Protein AF-A0A6J1X0A0-F1 (afdb_monomer)

Secondary structure (DSSP, 8-state):
--STT-PEEEEE--SSTTSPPEEEEEEES---HHHHHHHHHHHHHHHHHHHTT---------EEEEETTEEEEE--TT---HHHHHHTGGGTSS-----TTHHHHHHHHHHB-TTS-B-HHHHHHH-

Structure (mmCIF, N/CA/C/O backbone):
data_AF-A0A6J1X0A0-F1
#
_entry.id   AF-A0A6J1X0A0-F1
#
loop_
_atom_site.group_PDB
_atom_site.id
_atom_site.type_symbol
_atom_site.label_atom_id
_atom_site.label_alt_id
_atom_site.label_comp_id
_atom_site.label_asym_id
_atom_site.label_entity_id
_atom_site.label_seq_id
_atom_site.pdbx_PDB_ins_code
_atom_site.Cartn_x
_atom_site.Cartn_y
_atom_site.Cartn_z
_atom_site.occupancy
_atom_site.B_iso_or_equiv
_atom_site.auth_seq_id
_atom_site.auth_comp_id
_atom_site.auth_asym_id
_atom_site.auth_atom_id
_atom_site.pdbx_PDB_model_num
ATOM 1 N N . MET A 1 1 ? 4.894 13.978 -3.645 1.00 64.38 1 MET A N 1
ATOM 2 C CA . MET A 1 1 ? 5.510 12.750 -3.096 1.00 64.38 1 MET A CA 1
ATOM 3 C C . MET A 1 1 ? 7.002 12.996 -3.021 1.00 64.38 1 MET A C 1
ATOM 5 O O . MET A 1 1 ? 7.631 13.145 -4.060 1.00 64.38 1 MET A O 1
ATOM 9 N N . ASP A 1 2 ? 7.554 13.066 -1.812 1.00 81.69 2 ASP A N 1
ATOM 10 C CA . ASP A 1 2 ? 8.917 13.582 -1.597 1.00 81.69 2 ASP A CA 1
ATOM 11 C C . ASP A 1 2 ? 9.965 12.464 -1.469 1.00 81.69 2 ASP A C 1
ATOM 13 O O . ASP A 1 2 ? 11.011 12.634 -0.846 1.00 81.69 2 ASP A O 1
ATOM 17 N N . SER A 1 3 ? 9.689 11.291 -2.047 1.00 90.88 3 SER A N 1
ATOM 18 C CA . SER A 1 3 ? 10.653 10.191 -2.068 1.00 90.88 3 SER A CA 1
ATOM 19 C C . SER A 1 3 ? 11.747 10.424 -3.116 1.00 90.88 3 SER A C 1
ATOM 21 O O . SER A 1 3 ? 11.598 11.229 -4.038 1.00 90.88 3 SER A O 1
ATOM 23 N N . LYS A 1 4 ? 12.856 9.685 -2.986 1.00 92.88 4 LYS A N 1
ATOM 24 C CA . LYS A 1 4 ? 14.061 9.823 -3.820 1.00 92.88 4 LYS A CA 1
ATOM 25 C C . LYS A 1 4 ? 13.765 9.827 -5.325 1.00 92.88 4 LYS A C 1
ATOM 27 O O . LYS A 1 4 ? 14.275 10.696 -6.025 1.00 92.88 4 LYS A O 1
ATOM 32 N N . MET A 1 5 ? 12.942 8.889 -5.797 1.00 93.81 5 MET A N 1
ATOM 33 C CA . MET A 1 5 ? 12.639 8.726 -7.225 1.00 93.81 5 MET A CA 1
ATOM 34 C C . MET A 1 5 ? 11.457 9.575 -7.710 1.00 93.81 5 MET A C 1
ATOM 36 O O . MET A 1 5 ? 11.120 9.516 -8.884 1.00 93.81 5 MET A O 1
ATOM 40 N N . ARG A 1 6 ? 10.845 10.386 -6.829 1.00 94.25 6 ARG A N 1
ATOM 41 C CA . ARG A 1 6 ? 9.752 11.325 -7.153 1.00 94.25 6 ARG A CA 1
ATOM 42 C C . ARG A 1 6 ? 8.678 10.704 -8.062 1.00 94.25 6 ARG A C 1
ATOM 44 O O . ARG A 1 6 ? 8.477 11.172 -9.182 1.00 94.25 6 ARG A O 1
ATOM 51 N N . PRO A 1 7 ? 8.001 9.645 -7.595 1.00 96.00 7 PRO A N 1
ATOM 52 C CA . PRO A 1 7 ? 6.998 8.957 -8.393 1.00 96.00 7 PRO A CA 1
ATOM 53 C C . PRO A 1 7 ? 5.850 9.897 -8.775 1.00 96.00 7 PRO A C 1
ATOM 55 O O . PRO A 1 7 ? 5.51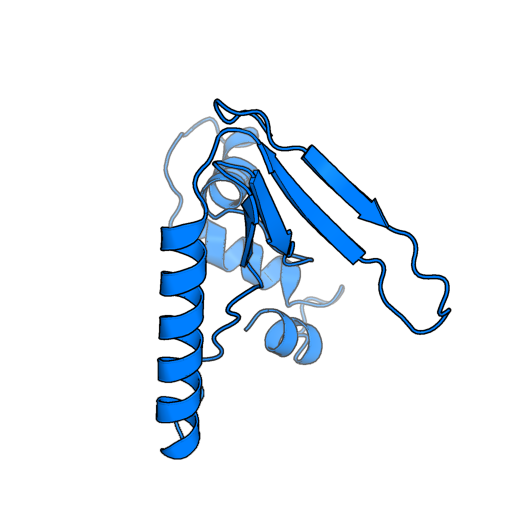8 10.831 -8.035 1.00 96.00 7 PRO A O 1
ATOM 58 N N . LEU A 1 8 ? 5.242 9.629 -9.928 1.00 96.50 8 LEU A N 1
ATOM 59 C CA . LEU A 1 8 ? 4.163 10.439 -10.479 1.00 96.50 8 LEU A CA 1
ATOM 60 C C . LEU A 1 8 ? 2.817 9.876 -10.035 1.00 96.50 8 LEU A C 1
ATOM 62 O O . LEU A 1 8 ? 2.570 8.680 -10.173 1.00 96.50 8 LEU A O 1
ATOM 66 N N . MET A 1 9 ? 1.953 10.749 -9.523 1.00 96.44 9 MET A N 1
ATOM 67 C CA . MET A 1 9 ? 0.538 10.436 -9.353 1.00 96.44 9 MET A CA 1
ATOM 68 C C . MET A 1 9 ? -0.179 10.758 -10.660 1.00 96.44 9 MET A C 1
ATOM 70 O O . MET A 1 9 ? -0.041 11.877 -11.155 1.00 96.44 9 MET A O 1
ATOM 74 N N . VAL A 1 10 ? -0.895 9.788 -11.222 1.00 96.56 10 VAL A N 1
ATOM 75 C CA . VAL A 1 10 ? -1.638 9.953 -12.473 1.00 96.56 10 VAL A CA 1
ATOM 76 C C . VAL A 1 10 ? -3.105 9.644 -12.214 1.00 96.56 10 VAL A C 1
ATOM 78 O O . VAL A 1 10 ? -3.446 8.522 -11.837 1.00 96.56 10 VAL A O 1
ATOM 81 N N . ASP A 1 11 ? -3.939 10.656 -12.427 1.00 95.44 11 ASP A N 1
ATOM 82 C CA . ASP A 1 11 ? -5.393 10.590 -12.319 1.00 95.44 11 ASP A CA 1
ATOM 83 C C . ASP A 1 11 ? -6.003 10.417 -13.714 1.00 95.44 11 ASP A C 1
ATOM 85 O O . ASP A 1 11 ? -5.632 11.125 -14.654 1.00 95.44 11 ASP A O 1
ATOM 89 N N . PHE A 1 12 ? -6.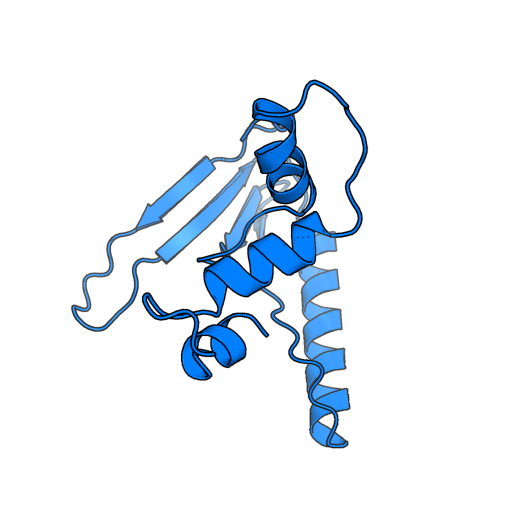943 9.488 -13.846 1.00 94.81 12 PHE A N 1
ATOM 90 C CA . PHE A 1 12 ? -7.703 9.239 -15.064 1.00 94.81 12 PHE A CA 1
ATOM 91 C C . PHE A 1 12 ? -9.189 9.427 -14.791 1.00 94.81 12 PHE A C 1
ATOM 93 O O . PHE A 1 12 ? -9.737 8.808 -13.880 1.00 94.81 12 PHE A O 1
ATOM 100 N N . GLU A 1 13 ? -9.835 10.225 -15.636 1.00 93.88 13 GLU A N 1
ATOM 101 C CA . GLU A 1 13 ? -11.287 10.368 -15.642 1.00 93.88 13 GLU A CA 1
ATOM 102 C C . GLU A 1 13 ? -11.924 9.133 -16.283 1.00 93.88 13 GLU A C 1
ATOM 104 O O . GLU A 1 13 ? -11.551 8.721 -17.391 1.00 93.88 13 GLU A O 1
ATOM 109 N N . ASN A 1 14 ? -12.881 8.528 -15.586 1.00 93.25 14 ASN A N 1
ATOM 110 C CA . ASN A 1 14 ? -13.595 7.382 -16.122 1.00 93.25 14 ASN A CA 1
ATOM 111 C C . ASN A 1 14 ? -14.697 7.839 -17.087 1.00 93.25 14 ASN A C 1
ATOM 113 O O . ASN A 1 14 ? -15.575 8.620 -16.737 1.00 93.25 14 ASN A O 1
ATOM 117 N N . SER A 1 15 ? -14.672 7.328 -18.321 1.00 94.31 15 SER A N 1
ATOM 118 C CA . SER A 1 15 ? -15.724 7.624 -19.303 1.00 94.31 15 SER A CA 1
ATOM 119 C C . SER A 1 15 ? -17.057 6.941 -18.979 1.00 94.31 15 SER A C 1
ATOM 121 O O . SER A 1 15 ? -18.088 7.341 -19.519 1.00 94.31 15 SER A O 1
ATOM 123 N N . ASP A 1 16 ? -17.049 5.898 -18.145 1.00 94.06 16 ASP A N 1
ATOM 124 C CA . ASP A 1 16 ? -18.270 5.290 -17.625 1.00 94.06 16 ASP A CA 1
ATOM 125 C C . ASP A 1 16 ? -18.847 6.176 -16.506 1.00 94.06 16 ASP A C 1
ATOM 127 O O . ASP A 1 16 ? -18.206 6.310 -15.462 1.00 94.06 16 ASP A O 1
ATOM 131 N N . PRO A 1 17 ? -20.063 6.736 -16.661 1.00 90.94 17 PRO A N 1
ATOM 132 C CA . PRO A 1 17 ? -20.674 7.595 -15.647 1.00 90.94 17 PRO A CA 1
ATOM 133 C C . PRO A 1 17 ? -20.987 6.877 -14.324 1.00 90.94 17 PRO A C 1
ATOM 135 O O . PRO A 1 17 ? -21.305 7.539 -13.337 1.00 90.94 17 PRO A O 1
ATOM 138 N N . PHE A 1 18 ? -20.944 5.542 -14.293 1.00 92.75 18 PHE A N 1
ATOM 139 C CA . PHE A 1 18 ? -21.115 4.746 -13.075 1.00 92.75 18 PHE A CA 1
ATOM 140 C C . PHE A 1 18 ? -19.789 4.225 -12.505 1.00 92.75 18 PHE A C 1
ATOM 142 O O . PHE A 1 18 ? -19.779 3.649 -11.415 1.00 92.75 18 PHE A O 1
ATOM 149 N N . GLY A 1 19 ? -18.683 4.402 -13.230 1.00 88.25 19 GLY A N 1
ATOM 150 C CA . GLY A 1 19 ? -17.353 3.993 -12.806 1.00 88.25 19 GLY A CA 1
ATOM 151 C C . GLY A 1 19 ? -16.677 5.059 -11.947 1.00 88.25 19 GLY A C 1
ATOM 152 O O . GLY A 1 19 ? -16.857 6.254 -12.158 1.00 88.25 19 GLY A O 1
ATOM 153 N N . SER A 1 20 ? -15.866 4.632 -10.980 1.00 89.56 20 SER A N 1
ATOM 154 C CA . SER A 1 20 ? -14.958 5.548 -10.289 1.00 89.56 20 SER A CA 1
ATOM 155 C C . SER A 1 20 ? -13.779 5.906 -11.190 1.00 89.56 20 SER A C 1
ATOM 157 O O . SER A 1 20 ? -13.314 5.068 -11.972 1.00 89.56 20 SER A O 1
ATOM 159 N N . ASP A 1 21 ? -13.264 7.122 -11.026 1.00 92.12 21 ASP A N 1
ATOM 160 C CA . ASP A 1 21 ? -11.981 7.532 -11.591 1.00 92.12 21 ASP A CA 1
ATOM 161 C C . ASP A 1 21 ? -10.863 6.577 -11.161 1.00 92.12 21 ASP A C 1
ATOM 163 O O . ASP A 1 21 ? -10.927 5.927 -10.112 1.00 92.12 21 ASP A O 1
ATOM 167 N N . ILE A 1 22 ? -9.840 6.467 -12.004 1.00 91.62 22 ILE A N 1
ATOM 168 C CA . ILE A 1 22 ? -8.727 5.543 -11.790 1.00 91.62 22 ILE A CA 1
ATOM 169 C C . ILE A 1 22 ? -7.498 6.362 -11.434 1.00 91.62 22 ILE A C 1
ATOM 171 O O . ILE A 1 22 ? -7.117 7.271 -12.168 1.00 91.62 22 ILE A O 1
ATOM 175 N N . ARG A 1 23 ? -6.830 6.003 -10.339 1.00 95.62 23 ARG A N 1
ATOM 176 C CA . ARG A 1 23 ? -5.582 6.638 -9.925 1.00 95.62 23 ARG A CA 1
ATOM 177 C C . ARG A 1 23 ? -4.466 5.613 -9.795 1.00 95.62 23 ARG A C 1
ATOM 179 O O . ARG A 1 23 ? -4.624 4.559 -9.176 1.00 95.62 23 ARG A O 1
ATOM 186 N N . ILE A 1 24 ? -3.310 5.944 -10.362 1.00 96.88 24 ILE A N 1
ATOM 187 C CA . ILE A 1 24 ? -2.104 5.116 -10.279 1.00 96.88 24 ILE A CA 1
ATOM 188 C C . ILE A 1 24 ? -0.902 5.937 -9.823 1.00 96.88 24 ILE A C 1
ATOM 190 O O . ILE A 1 24 ? -0.777 7.128 -10.106 1.00 96.88 24 ILE A O 1
ATOM 194 N N . ILE A 1 25 ? 0.036 5.256 -9.177 1.00 97.94 25 ILE A N 1
ATOM 195 C CA . ILE A 1 25 ? 1.380 5.755 -8.918 1.00 97.94 25 ILE A CA 1
ATOM 196 C C . ILE A 1 25 ? 2.313 5.119 -9.942 1.00 97.94 25 ILE A C 1
ATOM 198 O O . ILE A 1 25 ? 2.558 3.913 -9.906 1.00 97.94 25 ILE A O 1
ATOM 202 N N . LEU A 1 26 ? 2.867 5.934 -10.833 1.00 97.75 26 LEU A N 1
ATOM 203 C CA . LEU A 1 26 ? 3.924 5.524 -11.747 1.00 97.75 26 LEU A CA 1
ATOM 204 C C . LEU A 1 26 ? 5.282 5.703 -11.060 1.00 97.75 26 LEU A C 1
ATOM 206 O O . LEU A 1 26 ? 5.642 6.810 -10.645 1.00 97.75 26 LEU A O 1
ATOM 210 N N . LYS A 1 27 ? 6.053 4.617 -10.960 1.00 97.81 27 LYS A N 1
ATOM 211 C CA . LYS A 1 27 ? 7.424 4.639 -10.445 1.00 97.81 27 LYS A CA 1
ATOM 212 C C . LYS A 1 27 ? 8.413 4.347 -11.566 1.00 97.81 27 LYS A C 1
ATOM 214 O O . LYS A 1 27 ? 8.265 3.367 -12.292 1.00 97.81 27 LYS A O 1
ATOM 219 N N . ILE A 1 28 ? 9.424 5.203 -11.669 1.00 96.69 28 ILE A N 1
ATOM 220 C CA . ILE A 1 28 ? 10.538 5.086 -12.610 1.00 96.69 28 ILE A CA 1
ATOM 221 C C . ILE A 1 28 ? 11.826 5.176 -11.787 1.00 96.69 28 ILE A C 1
ATOM 223 O O . ILE A 1 28 ? 11.987 6.116 -11.010 1.00 96.69 28 ILE A O 1
ATOM 227 N N . GLY A 1 29 ? 12.722 4.203 -11.941 1.00 96.31 29 GLY A N 1
ATOM 228 C CA . GLY A 1 29 ? 13.947 4.056 -11.150 1.00 96.31 29 GLY A CA 1
ATOM 229 C C . GLY A 1 29 ? 13.803 3.181 -9.897 1.00 96.31 29 GLY A C 1
ATOM 230 O O . GLY A 1 29 ? 14.737 3.121 -9.103 1.00 96.31 29 GLY A O 1
ATOM 231 N N . ASP A 1 30 ? 12.660 2.511 -9.705 1.00 96.12 30 ASP A N 1
ATOM 232 C CA . ASP A 1 30 ? 12.436 1.553 -8.614 1.00 96.12 30 ASP A CA 1
ATOM 233 C C . ASP A 1 30 ? 12.079 0.170 -9.188 1.00 96.12 30 ASP A C 1
ATOM 235 O O . AS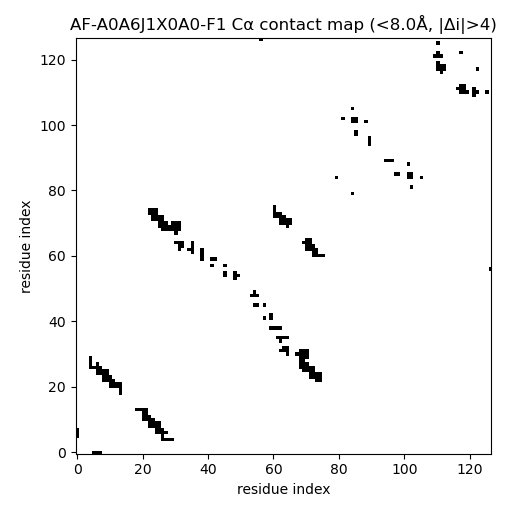P A 1 30 ? 11.190 0.042 -10.031 1.00 96.12 30 ASP A O 1
ATOM 239 N N . ASP A 1 31 ? 12.728 -0.886 -8.697 1.00 97.00 31 ASP A N 1
ATOM 240 C CA . ASP A 1 31 ? 12.389 -2.270 -9.042 1.00 97.00 31 ASP A CA 1
ATOM 241 C C . ASP A 1 31 ? 11.199 -2.779 -8.212 1.00 97.00 31 ASP A C 1
ATOM 243 O O . ASP A 1 31 ? 11.334 -3.091 -7.030 1.00 97.00 31 ASP A O 1
ATOM 247 N N . LEU A 1 32 ? 10.030 -2.896 -8.848 1.00 97.94 32 LEU A N 1
ATOM 248 C CA . LEU A 1 32 ? 8.784 -3.331 -8.206 1.00 97.94 32 LEU A CA 1
ATOM 249 C C . LEU A 1 32 ? 8.568 -4.852 -8.178 1.00 97.94 32 LEU A C 1
ATOM 251 O O . LEU A 1 32 ? 7.505 -5.312 -7.752 1.00 97.94 32 LEU A O 1
ATOM 255 N N . ARG A 1 33 ? 9.530 -5.670 -8.626 1.00 98.06 33 ARG A N 1
ATOM 256 C CA . ARG A 1 33 ? 9.348 -7.134 -8.676 1.00 98.06 33 ARG A CA 1
ATOM 257 C C . ARG A 1 33 ? 9.109 -7.739 -7.292 1.00 98.06 33 ARG A C 1
ATOM 259 O O . ARG A 1 33 ? 8.274 -8.634 -7.156 1.00 98.06 33 ARG A O 1
ATOM 266 N N . GLN A 1 34 ? 9.802 -7.243 -6.265 1.00 97.69 34 GLN A N 1
ATOM 267 C CA . GLN A 1 34 ? 9.641 -7.729 -4.893 1.00 97.69 34 GLN A CA 1
ATOM 268 C C . GLN A 1 34 ? 8.281 -7.331 -4.297 1.00 97.69 34 GLN A C 1
ATOM 270 O O . GLN A 1 34 ? 7.612 -8.173 -3.691 1.00 97.69 34 GLN A O 1
ATOM 275 N N . ASP A 1 35 ? 7.842 -6.086 -4.493 1.00 97.56 35 ASP A N 1
ATOM 276 C CA . ASP A 1 35 ? 6.522 -5.602 -4.075 1.00 97.56 35 ASP A CA 1
ATOM 277 C C . ASP A 1 35 ? 5.400 -6.407 -4.742 1.00 97.56 35 ASP A C 1
ATOM 279 O O . ASP A 1 35 ? 4.499 -6.906 -4.064 1.00 97.56 35 ASP A O 1
ATOM 283 N N . MET A 1 36 ? 5.494 -6.607 -6.061 1.00 97.88 36 MET A N 1
ATOM 284 C CA . MET A 1 36 ? 4.540 -7.398 -6.840 1.00 97.88 36 MET A CA 1
ATOM 285 C C . MET A 1 36 ? 4.438 -8.839 -6.319 1.00 97.88 36 MET A C 1
ATOM 287 O O . MET A 1 36 ? 3.333 -9.337 -6.094 1.00 97.88 36 MET A O 1
ATOM 291 N N . PHE A 1 37 ? 5.575 -9.499 -6.065 1.00 98.19 37 PHE A N 1
ATOM 292 C CA . PHE A 1 37 ? 5.599 -10.844 -5.482 1.00 98.19 37 PHE A CA 1
ATOM 293 C C . PHE A 1 37 ? 4.979 -10.879 -4.077 1.00 98.19 37 PHE A C 1
ATOM 295 O O . PHE A 1 37 ? 4.182 -11.763 -3.761 1.00 98.19 37 PHE A O 1
ATOM 302 N N . THR A 1 38 ? 5.295 -9.894 -3.238 1.00 98.44 38 THR A N 1
ATOM 303 C CA . THR A 1 38 ? 4.779 -9.813 -1.864 1.00 98.44 38 THR A CA 1
ATOM 304 C C . THR A 1 38 ? 3.255 -9.676 -1.853 1.00 98.44 38 THR A C 1
ATOM 306 O O . THR A 1 38 ? 2.568 -10.415 -1.144 1.00 98.44 38 THR A O 1
ATOM 309 N N . LEU A 1 39 ? 2.702 -8.799 -2.695 1.00 98.19 39 LEU A N 1
ATOM 310 C CA . LEU A 1 39 ? 1.253 -8.624 -2.833 1.00 98.19 39 LEU A CA 1
ATOM 311 C C . LEU A 1 39 ? 0.574 -9.879 -3.395 1.00 98.19 39 LEU A C 1
ATOM 313 O O . LEU A 1 39 ? -0.532 -10.227 -2.978 1.00 98.19 39 LEU A O 1
ATOM 317 N N . GLN A 1 40 ? 1.241 -10.615 -4.289 1.00 98.25 40 GLN A N 1
ATOM 318 C CA . GLN A 1 40 ? 0.749 -11.908 -4.762 1.00 98.25 40 GLN A CA 1
ATOM 319 C C . GLN A 1 40 ? 0.674 -12.941 -3.629 1.00 98.25 40 GLN A C 1
ATOM 321 O O . GLN A 1 40 ? -0.333 -13.642 -3.514 1.00 98.25 40 GLN A O 1
ATOM 326 N N . MET A 1 41 ? 1.689 -13.009 -2.765 1.00 98.44 41 MET A N 1
ATOM 327 C CA . MET A 1 41 ? 1.673 -13.895 -1.598 1.00 98.44 41 MET A CA 1
ATOM 328 C C . MET A 1 41 ? 0.541 -13.535 -0.632 1.00 98.44 41 MET A C 1
ATOM 330 O O . MET A 1 41 ? -0.182 -14.431 -0.197 1.00 98.44 41 MET A O 1
ATOM 334 N N . LEU A 1 42 ? 0.308 -12.243 -0.370 1.00 98.25 42 LEU A N 1
ATOM 335 C CA . LEU A 1 42 ? -0.822 -11.790 0.454 1.00 98.25 42 LEU A CA 1
ATOM 336 C C . LEU A 1 42 ? -2.177 -12.211 -0.133 1.00 98.25 42 LEU A C 1
ATOM 338 O O . LEU A 1 42 ? -3.047 -12.657 0.607 1.00 98.25 42 LEU A O 1
ATOM 342 N N . ARG A 1 43 ? -2.349 -12.156 -1.460 1.00 97.94 43 ARG A N 1
ATOM 343 C CA . ARG A 1 43 ? -3.572 -12.641 -2.133 1.00 97.94 43 ARG A CA 1
ATOM 344 C C . ARG A 1 43 ? -3.765 -14.146 -1.991 1.00 97.94 43 ARG A C 1
ATOM 346 O O . ARG A 1 43 ? -4.895 -14.610 -1.870 1.00 97.94 43 ARG A O 1
ATOM 353 N N . ILE A 1 44 ? -2.681 -14.918 -2.034 1.00 98.31 44 ILE A N 1
ATOM 354 C CA . ILE A 1 44 ? -2.738 -16.367 -1.811 1.00 98.31 44 ILE A CA 1
ATOM 355 C C . ILE A 1 44 ? -3.148 -16.652 -0.363 1.00 98.31 44 ILE A C 1
ATOM 357 O O . ILE A 1 44 ? -4.051 -17.457 -0.144 1.00 98.31 44 ILE A O 1
ATOM 361 N N . MET A 1 45 ? -2.539 -15.968 0.609 1.00 98.50 45 MET A N 1
ATOM 362 C CA . MET A 1 45 ? -2.889 -16.098 2.027 1.00 98.50 45 MET A CA 1
ATOM 363 C C . MET A 1 45 ? -4.354 -15.731 2.284 1.00 98.50 45 MET A C 1
ATOM 365 O O . MET A 1 45 ? -5.071 -16.515 2.896 1.00 98.50 45 MET A O 1
ATOM 369 N N . ASP A 1 46 ? -4.821 -14.604 1.743 1.00 97.94 46 ASP A N 1
ATOM 370 C CA . ASP A 1 46 ? -6.211 -14.153 1.860 1.00 97.94 46 ASP A CA 1
ATOM 371 C C . ASP A 1 46 ? -7.204 -15.202 1.333 1.00 97.94 46 ASP A C 1
ATOM 373 O O . ASP A 1 46 ? -8.163 -15.559 2.015 1.00 97.94 46 ASP A O 1
ATOM 377 N N . ARG A 1 47 ? -6.931 -15.789 0.159 1.00 98.06 47 ARG A N 1
ATOM 378 C CA . ARG A 1 47 ? -7.757 -16.872 -0.403 1.00 98.06 47 ARG A CA 1
ATOM 379 C C . ARG A 1 47 ? -7.773 -18.117 0.481 1.00 98.06 47 ARG A C 1
ATOM 381 O O . ARG A 1 47 ? -8.829 -18.724 0.645 1.00 98.06 47 ARG A O 1
ATOM 388 N N . LEU A 1 48 ? -6.622 -18.503 1.032 1.00 98.50 48 LEU A N 1
ATOM 389 C CA . LEU A 1 48 ? -6.509 -19.660 1.923 1.00 98.50 48 LEU A CA 1
ATOM 390 C C . LEU A 1 48 ? -7.243 -19.431 3.246 1.00 98.50 48 LEU A C 1
ATOM 392 O O . LEU A 1 48 ? -7.909 -20.334 3.736 1.00 98.50 48 LEU A O 1
ATOM 396 N N . TRP A 1 49 ? -7.157 -18.241 3.831 1.00 98.50 49 TRP A N 1
ATOM 397 C CA . TRP A 1 49 ? -7.875 -17.928 5.065 1.00 98.50 49 TRP A CA 1
ATOM 398 C C . TRP A 1 49 ? -9.383 -17.885 4.840 1.00 98.50 49 TRP A C 1
ATOM 400 O O . TRP A 1 49 ? -10.126 -18.541 5.575 1.00 98.50 49 TRP A O 1
ATOM 410 N N . LYS A 1 50 ? -9.831 -17.232 3.762 1.00 97.75 50 LYS A N 1
ATOM 411 C CA . LYS A 1 50 ? -11.251 -17.165 3.400 1.00 97.75 50 LYS A CA 1
ATOM 412 C C . LYS A 1 50 ? -11.846 -18.544 3.129 1.00 97.75 50 LYS A C 1
ATOM 414 O O . LYS A 1 50 ? -12.971 -18.802 3.549 1.00 97.75 50 LYS A O 1
ATOM 419 N N . SER A 1 51 ? -11.096 -19.465 2.514 1.00 98.06 51 SER A N 1
ATOM 420 C CA . SER A 1 51 ? -11.574 -20.841 2.302 1.00 98.06 51 SER A CA 1
ATOM 421 C C . SER A 1 51 ? -11.766 -21.637 3.599 1.00 98.06 51 SER A C 1
ATOM 423 O O . SER A 1 51 ? -12.492 -22.628 3.596 1.00 98.06 51 SER A O 1
ATOM 425 N N . HIS A 1 52 ? -11.171 -21.187 4.706 1.00 97.94 52 HIS A N 1
ATOM 426 C CA . HIS A 1 52 ? -11.343 -21.757 6.044 1.00 97.94 52 HIS A CA 1
ATOM 427 C C . HIS A 1 52 ? -12.262 -20.907 6.941 1.00 97.94 52 HIS A C 1
ATOM 429 O O . HIS A 1 52 ? -12.317 -21.133 8.147 1.00 97.94 52 HIS A O 1
ATOM 435 N N . GLY A 1 53 ? -12.993 -19.941 6.372 1.00 97.62 53 GLY A N 1
ATOM 436 C CA . GLY A 1 53 ? -13.939 -19.096 7.107 1.00 97.62 53 GLY A CA 1
ATOM 437 C C . GLY A 1 53 ? -13.309 -17.921 7.860 1.00 97.62 53 GLY A C 1
ATOM 438 O O . GLY A 1 53 ? -13.982 -17.304 8.681 1.00 97.62 53 GLY A O 1
ATOM 439 N N . TYR A 1 54 ? -12.045 -17.592 7.587 1.00 97.56 54 TYR A N 1
ATOM 440 C CA . TYR A 1 54 ? -11.364 -16.438 8.171 1.00 97.56 54 TYR A CA 1
ATOM 441 C C . TYR A 1 54 ? -11.269 -15.298 7.151 1.00 97.56 54 TYR A C 1
ATOM 443 O O . TYR A 1 54 ? -10.469 -15.359 6.219 1.00 97.56 54 TYR A O 1
ATOM 451 N N . ASP A 1 55 ? -12.070 -14.246 7.335 1.00 95.38 55 ASP A N 1
ATOM 452 C CA . ASP A 1 55 ? -11.947 -12.996 6.577 1.00 95.38 55 ASP A CA 1
ATOM 453 C C . ASP A 1 55 ? -11.212 -11.943 7.418 1.00 95.38 55 ASP A C 1
ATOM 455 O O . ASP A 1 55 ? -11.794 -11.312 8.299 1.00 95.38 55 ASP A O 1
ATOM 459 N N . PHE A 1 56 ? -9.913 -11.772 7.157 1.00 94.25 56 PHE A N 1
ATOM 460 C CA . PHE A 1 56 ? -9.080 -10.755 7.810 1.00 94.25 56 PHE A CA 1
ATOM 461 C C . PHE A 1 56 ? -9.128 -9.395 7.113 1.00 94.25 56 PHE A C 1
ATOM 463 O O . PHE A 1 56 ? -8.362 -8.507 7.488 1.00 94.25 56 PHE A O 1
ATOM 470 N N . ARG A 1 57 ? -10.004 -9.235 6.111 1.00 91.81 57 ARG A N 1
ATOM 471 C CA . ARG A 1 57 ? -10.250 -7.955 5.445 1.00 91.81 57 ARG A CA 1
ATOM 472 C C . ARG A 1 57 ? -8.987 -7.345 4.822 1.00 91.81 57 ARG A C 1
ATOM 474 O O . ARG A 1 57 ? -8.713 -6.153 4.913 1.00 91.81 57 ARG A O 1
ATOM 481 N N . LEU A 1 58 ? -8.166 -8.193 4.200 1.00 93.25 58 LEU A N 1
ATOM 482 C CA . LEU A 1 58 ? -6.991 -7.720 3.476 1.00 93.25 58 LEU A CA 1
ATOM 483 C C . LEU A 1 58 ? -7.394 -7.017 2.176 1.00 93.25 58 LEU A C 1
ATOM 485 O O . LEU A 1 58 ? -8.171 -7.556 1.387 1.00 93.25 58 LEU A O 1
ATOM 489 N N . SER A 1 59 ? -6.737 -5.889 1.906 1.00 91.56 59 SER A N 1
ATOM 490 C CA . SER A 1 59 ? -6.870 -5.117 0.663 1.00 91.56 59 SER A CA 1
ATOM 491 C C . SER A 1 59 ? -5.534 -5.061 -0.095 1.00 91.56 59 SER A C 1
ATOM 493 O O . SER A 1 59 ? -4.870 -4.022 -0.110 1.00 91.56 59 SER A O 1
ATOM 495 N N . PRO A 1 60 ? -5.068 -6.182 -0.691 1.00 95.12 60 PRO A N 1
ATOM 496 C CA . PRO A 1 60 ? -3.816 -6.220 -1.442 1.00 95.12 60 PRO A CA 1
ATOM 497 C C . PRO A 1 60 ? -3.975 -5.519 -2.801 1.00 95.12 60 PRO A C 1
ATOM 499 O O . PRO A 1 60 ? -4.335 -6.150 -3.805 1.00 95.12 60 PRO A O 1
ATOM 502 N N . TYR A 1 61 ? -3.669 -4.222 -2.819 1.00 95.88 61 TYR A N 1
ATOM 503 C CA . TYR A 1 61 ? -3.669 -3.371 -4.011 1.00 95.88 61 TYR A CA 1
ATOM 504 C C . TYR A 1 61 ? -2.769 -3.920 -5.126 1.00 95.88 61 TYR A C 1
ATOM 506 O O . TYR A 1 61 ? -1.875 -4.743 -4.905 1.00 95.88 61 TYR A O 1
ATOM 514 N N . ASN A 1 62 ? -3.030 -3.505 -6.360 1.00 96.62 62 ASN A N 1
ATOM 515 C CA . ASN A 1 62 ? -2.284 -3.929 -7.532 1.00 96.62 62 ASN A CA 1
ATOM 516 C C . ASN A 1 62 ? -0.915 -3.254 -7.618 1.00 96.62 62 ASN A C 1
ATOM 518 O O . ASN A 1 62 ? -0.749 -2.064 -7.373 1.00 96.62 62 ASN A O 1
ATOM 522 N N . CYS A 1 63 ? 0.075 -4.048 -8.005 1.00 98.00 63 CYS A N 1
ATOM 523 C CA . CYS A 1 63 ? 1.425 -3.611 -8.306 1.00 98.00 63 CYS A CA 1
ATOM 524 C C . CYS A 1 63 ? 1.902 -4.427 -9.502 1.00 98.00 63 CYS A C 1
ATOM 526 O O . CYS A 1 63 ? 1.756 -5.652 -9.502 1.00 98.00 63 CYS A O 1
ATOM 528 N N . ILE A 1 64 ? 2.431 -3.754 -10.518 1.00 97.94 64 ILE A N 1
ATOM 529 C CA . ILE A 1 64 ? 2.951 -4.389 -11.724 1.00 97.94 64 ILE A CA 1
ATOM 530 C C . ILE A 1 64 ? 4.322 -3.815 -12.064 1.00 97.94 64 ILE A C 1
ATOM 532 O O . ILE A 1 64 ? 4.495 -2.604 -12.191 1.00 97.94 64 ILE A O 1
ATOM 536 N N . SER A 1 65 ? 5.300 -4.703 -12.228 1.00 97.62 65 SER A N 1
ATOM 537 C CA . SER A 1 65 ? 6.578 -4.381 -12.862 1.00 97.62 65 SER A CA 1
ATOM 538 C C . SER A 1 65 ? 6.420 -4.566 -14.372 1.00 97.62 65 SER A C 1
ATOM 540 O O . SER A 1 65 ? 5.945 -5.611 -14.814 1.00 97.62 65 SER A O 1
ATOM 542 N N . MET A 1 66 ? 6.756 -3.535 -15.149 1.00 95.44 66 MET A N 1
ATOM 543 C CA . MET A 1 66 ? 6.507 -3.488 -16.597 1.00 95.44 66 MET A CA 1
ATOM 544 C C . MET A 1 66 ? 7.798 -3.574 -17.413 1.00 95.44 66 MET A C 1
ATOM 546 O O . MET A 1 66 ? 7.852 -4.296 -18.403 1.00 95.44 66 MET A O 1
ATOM 550 N N . GLU A 1 67 ? 8.841 -2.865 -16.981 1.00 94.69 67 GLU A N 1
ATOM 551 C CA . GLU A 1 67 ? 10.178 -2.869 -17.584 1.00 94.69 67 GLU A CA 1
ATOM 552 C C . GLU A 1 67 ? 11.235 -2.819 -16.463 1.00 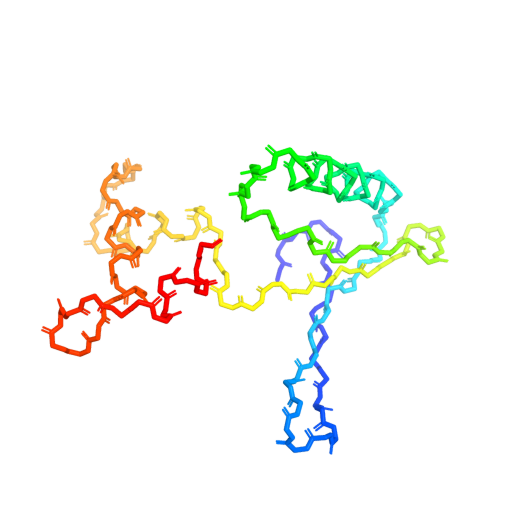94.69 67 GLU A C 1
ATOM 554 O O . GLU A 1 67 ? 10.899 -2.834 -15.274 1.00 94.69 67 GLU A O 1
ATOM 559 N N . ASN A 1 68 ? 12.521 -2.788 -16.815 1.00 96.81 68 ASN A N 1
ATOM 560 C CA . ASN A 1 68 ? 13.602 -2.585 -15.858 1.00 96.81 68 ASN A CA 1
ATOM 561 C C . ASN A 1 68 ? 13.394 -1.283 -15.069 1.00 96.81 68 ASN A C 1
ATOM 563 O O . ASN A 1 68 ? 13.427 -0.202 -15.649 1.00 96.81 68 ASN A O 1
ATOM 567 N N . GLU A 1 69 ? 13.199 -1.408 -13.754 1.00 96.75 69 GLU A N 1
ATOM 568 C CA . GLU A 1 69 ? 12.977 -0.287 -12.827 1.00 96.75 69 GLU A CA 1
ATOM 569 C C . GLU A 1 69 ? 11.779 0.615 -13.187 1.00 96.75 69 GLU A C 1
ATOM 571 O O . GLU A 1 69 ? 11.729 1.784 -12.802 1.00 96.75 69 GLU A O 1
ATOM 576 N N . VAL A 1 70 ? 10.796 0.081 -13.920 1.00 97.62 70 VAL A N 1
ATOM 577 C CA . VAL A 1 70 ? 9.554 0.787 -14.258 1.00 97.62 70 VAL A CA 1
ATOM 578 C C . VAL A 1 70 ? 8.355 -0.060 -13.866 1.00 97.62 70 VAL A C 1
ATOM 580 O O . VAL A 1 70 ? 8.266 -1.250 -14.192 1.00 97.62 70 VAL A O 1
ATOM 583 N N . GLY A 1 71 ? 7.388 0.566 -13.204 1.00 98.00 71 GLY A N 1
ATOM 584 C CA . GLY A 1 71 ? 6.124 -0.082 -12.905 1.00 98.00 71 GLY A CA 1
ATOM 585 C C . GLY A 1 71 ? 5.075 0.849 -12.316 1.00 98.00 71 GLY A C 1
ATOM 586 O O . GLY A 1 71 ? 5.303 2.043 -12.112 1.00 98.00 71 GLY A O 1
ATOM 587 N N . MET A 1 72 ? 3.902 0.280 -12.069 1.00 98.06 72 MET A N 1
ATOM 588 C CA . MET A 1 72 ? 2.719 1.003 -11.612 1.00 98.06 72 MET A CA 1
ATOM 589 C C . MET A 1 72 ? 2.167 0.365 -10.342 1.00 98.06 72 MET A C 1
ATOM 591 O O . MET A 1 72 ? 2.190 -0.858 -10.184 1.00 98.06 72 MET A O 1
ATOM 595 N N . ILE A 1 73 ? 1.648 1.205 -9.453 1.00 97.75 73 ILE A N 1
ATOM 596 C CA . ILE A 1 73 ? 0.971 0.804 -8.222 1.00 97.75 73 ILE A CA 1
ATOM 597 C C . ILE A 1 73 ? -0.424 1.428 -8.221 1.00 97.75 73 ILE A C 1
ATOM 599 O O . ILE A 1 73 ? -0.574 2.614 -8.503 1.00 97.75 73 ILE A O 1
A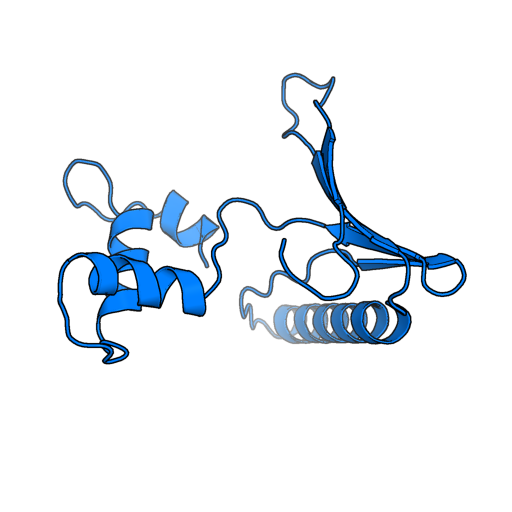TOM 603 N N . GLU A 1 74 ? -1.439 0.632 -7.913 1.00 96.94 74 GLU A N 1
ATOM 604 C CA . GLU A 1 74 ? -2.805 1.104 -7.688 1.00 96.94 74 GLU A CA 1
ATOM 605 C C . GLU A 1 74 ? -2.869 1.976 -6.436 1.00 96.94 74 GLU A C 1
ATOM 607 O O . GLU A 1 74 ? -2.320 1.622 -5.389 1.00 96.94 74 GLU A O 1
ATOM 612 N N . VAL A 1 75 ? -3.567 3.105 -6.534 1.00 95.62 75 VAL A N 1
ATOM 613 C CA . VAL A 1 75 ? -3.866 3.907 -5.352 1.00 95.62 75 VAL A CA 1
ATOM 6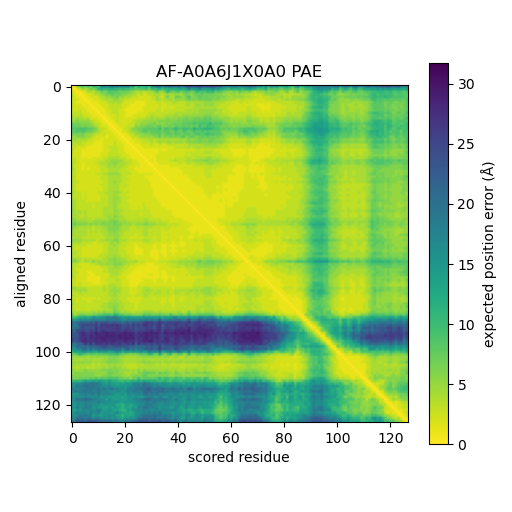14 C C . VAL A 1 75 ? -5.086 3.356 -4.640 1.00 95.62 75 VAL A C 1
ATOM 616 O O . VAL A 1 75 ? -6.132 3.138 -5.240 1.00 95.62 75 VAL A O 1
ATOM 619 N N . VAL A 1 76 ? -4.942 3.173 -3.330 1.00 92.56 76 VAL A N 1
ATOM 620 C CA . VAL A 1 76 ? -6.074 2.927 -2.442 1.00 92.56 76 VAL A CA 1
ATOM 621 C C . VAL A 1 76 ? -6.675 4.281 -2.080 1.00 92.56 76 VAL A C 1
ATOM 623 O O . VAL A 1 76 ? -6.048 5.076 -1.378 1.00 92.56 76 VAL A O 1
ATOM 626 N N . GLU A 1 77 ? -7.866 4.551 -2.605 1.00 89.31 77 GLU A N 1
ATOM 627 C CA . GLU A 1 77 ? -8.640 5.752 -2.289 1.00 89.31 77 GLU A CA 1
ATOM 628 C C . GLU A 1 77 ? -9.045 5.791 -0.807 1.00 89.31 77 GLU A C 1
ATOM 630 O O . GLU A 1 77 ? -9.064 4.768 -0.123 1.00 89.31 77 GLU A O 1
ATOM 635 N N . ASP A 1 78 ? -9.356 6.988 -0.304 1.00 87.62 78 ASP A N 1
ATOM 636 C CA . ASP A 1 78 ? -9.747 7.234 1.095 1.00 87.62 78 ASP A CA 1
ATOM 637 C C . ASP A 1 78 ? -8.730 6.745 2.154 1.00 87.62 78 ASP A C 1
ATOM 639 O O . ASP A 1 78 ? -9.062 6.579 3.330 1.00 87.62 78 ASP A O 1
ATOM 643 N N . ALA A 1 79 ? -7.468 6.542 1.765 1.00 89.75 79 ALA A N 1
ATOM 644 C CA . ALA A 1 79 ? -6.397 6.100 2.650 1.00 89.75 79 ALA A CA 1
ATOM 645 C C . ALA A 1 79 ? -5.439 7.241 3.028 1.00 89.75 79 ALA A C 1
ATOM 647 O O . ALA A 1 79 ? -5.135 8.133 2.238 1.00 89.75 79 ALA A O 1
ATOM 648 N N . GLU A 1 80 ? -4.897 7.177 4.245 1.00 91.31 80 GLU A N 1
ATOM 649 C CA . GLU A 1 80 ? -3.878 8.105 4.734 1.00 91.31 80 GLU A CA 1
ATOM 650 C C . GLU A 1 80 ? -2.797 7.345 5.508 1.00 91.31 80 GLU A C 1
ATOM 652 O O . GLU A 1 80 ? -3.058 6.348 6.186 1.00 91.31 80 GLU A O 1
ATOM 657 N N . THR A 1 81 ? -1.553 7.820 5.431 1.00 91.62 81 THR A N 1
ATOM 658 C CA . THR A 1 81 ? -0.451 7.186 6.159 1.00 91.62 81 THR A CA 1
ATOM 659 C C . THR A 1 81 ? -0.583 7.430 7.663 1.00 91.62 81 THR A C 1
ATOM 661 O O . THR A 1 81 ? -0.887 8.538 8.110 1.00 91.62 81 THR A O 1
ATOM 664 N N . VAL A 1 82 ? -0.255 6.424 8.482 1.00 90.31 82 VAL A N 1
ATOM 665 C CA . VAL A 1 82 ? -0.271 6.552 9.955 1.00 90.31 82 VAL A CA 1
ATOM 666 C C . VAL A 1 82 ? 0.583 7.736 10.428 1.00 90.31 82 VAL A C 1
ATOM 668 O O . VAL A 1 82 ? 0.196 8.452 11.351 1.00 90.31 82 VAL A O 1
ATOM 671 N N . ALA A 1 83 ? 1.716 7.986 9.766 1.00 87.75 83 ALA A N 1
ATOM 672 C CA . ALA A 1 83 ? 2.581 9.124 10.060 1.00 87.75 83 ALA A CA 1
ATOM 673 C C . ALA A 1 83 ? 1.873 10.473 9.847 1.00 87.75 83 ALA A C 1
ATOM 675 O O . ALA A 1 83 ? 2.011 11.367 10.681 1.00 87.75 83 ALA A O 1
ATOM 676 N N . ASN A 1 84 ? 1.106 10.632 8.766 1.00 87.00 84 ASN A N 1
ATOM 677 C CA . ASN A 1 84 ? 0.343 11.856 8.516 1.00 87.00 84 ASN A CA 1
ATOM 678 C C . ASN A 1 84 ? -0.817 12.005 9.504 1.00 87.00 84 ASN A C 1
ATOM 680 O O . ASN A 1 84 ? -0.977 13.085 10.072 1.00 87.00 84 ASN A O 1
ATOM 684 N N . ILE A 1 85 ? -1.549 10.923 9.798 1.00 87.19 85 ILE A N 1
ATOM 685 C CA . ILE A 1 85 ? -2.615 10.919 10.816 1.00 87.19 85 ILE A CA 1
ATOM 686 C C . ILE A 1 85 ? -2.075 11.406 12.168 1.00 87.19 85 ILE A C 1
ATOM 688 O O . ILE A 1 85 ? -2.685 12.243 12.827 1.00 87.19 85 ILE A O 1
ATOM 692 N N . GLN A 1 86 ? -0.894 10.939 12.573 1.00 83.62 86 GLN A N 1
ATOM 693 C CA . GLN A 1 86 ? -0.273 11.336 13.839 1.00 83.62 86 GLN A CA 1
ATOM 694 C C . GLN A 1 86 ? 0.233 12.785 13.856 1.00 83.62 86 GLN A C 1
ATOM 696 O O . GLN A 1 86 ? 0.274 13.395 14.924 1.00 83.62 86 GLN A O 1
ATOM 701 N N . LYS A 1 87 ? 0.586 13.358 12.698 1.00 80.25 87 LYS A N 1
ATOM 702 C CA . LYS A 1 87 ? 1.002 14.766 12.578 1.00 80.25 87 LYS A CA 1
ATOM 703 C C . LYS A 1 87 ? -0.168 15.752 12.651 1.00 80.25 87 LYS A C 1
ATOM 705 O O . LYS A 1 87 ? 0.045 16.880 13.085 1.00 80.25 87 LYS A O 1
ATOM 710 N N . GLN A 1 88 ? -1.383 15.355 12.262 1.00 69.81 88 GLN A N 1
ATOM 711 C CA . GLN A 1 88 ? -2.560 16.242 12.230 1.00 69.81 88 GLN A CA 1
ATOM 712 C C . GLN A 1 88 ? -2.832 16.982 13.560 1.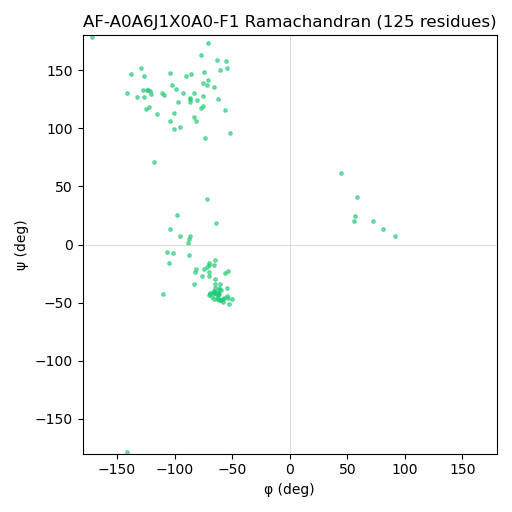00 69.81 88 GLN A C 1
ATOM 714 O O . GLN A 1 88 ? -2.942 18.208 13.534 1.00 69.81 88 GLN A O 1
ATOM 719 N N . PRO A 1 89 ? -2.892 16.320 14.734 1.00 60.44 89 PRO A N 1
ATOM 720 C CA . PRO A 1 89 ? -3.094 17.023 16.007 1.00 60.44 89 PRO A CA 1
ATOM 721 C C . PRO A 1 89 ? -1.853 17.788 16.501 1.00 60.44 89 PRO A C 1
ATOM 723 O O . PRO A 1 89 ? -1.989 18.735 17.276 1.00 60.44 89 PRO A O 1
ATOM 726 N N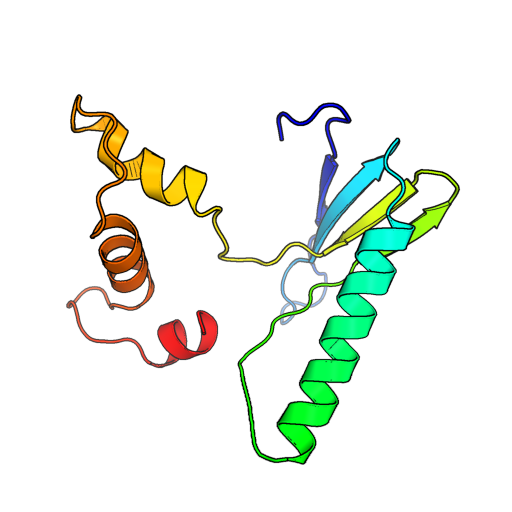 . ALA A 1 90 ? -0.650 17.429 16.038 1.00 54.25 90 ALA A N 1
ATOM 727 C CA . ALA A 1 90 ? 0.603 18.067 16.451 1.00 54.25 90 ALA A CA 1
ATOM 728 C C . ALA A 1 90 ? 0.754 19.506 15.916 1.00 54.25 90 ALA A C 1
ATOM 730 O O . ALA A 1 90 ? 1.561 20.274 16.430 1.00 54.25 90 ALA A O 1
ATOM 731 N N . MET A 1 91 ? -0.040 19.901 14.913 1.00 50.91 91 MET A N 1
ATOM 732 C CA . MET A 1 91 ? -0.064 21.283 14.419 1.00 50.91 91 MET A CA 1
ATOM 733 C C . MET A 1 91 ? -0.708 22.260 15.424 1.00 50.91 91 MET A C 1
ATOM 735 O O . MET A 1 91 ? -0.383 23.443 15.408 1.00 50.91 91 MET A O 1
ATOM 739 N N . PHE A 1 92 ? -1.572 21.773 16.327 1.00 52.12 92 PHE A N 1
ATOM 740 C CA . PHE A 1 92 ? -2.246 22.589 17.350 1.00 52.12 92 PHE A CA 1
ATOM 741 C C . PHE A 1 92 ? -1.678 22.419 18.766 1.00 52.12 92 PHE A C 1
ATOM 743 O O . PHE A 1 92 ? -1.945 23.247 19.635 1.00 52.12 92 PHE A O 1
ATOM 750 N N . GLN A 1 93 ? -0.889 21.374 19.021 1.00 50.88 93 GLN A N 1
ATOM 751 C CA . GLN A 1 93 ? -0.256 21.137 20.317 1.00 50.88 93 GLN A CA 1
ATOM 752 C C . GLN A 1 93 ? 1.252 21.001 20.120 1.00 50.88 93 GLN A C 1
ATOM 754 O O . GLN A 1 93 ? 1.714 20.067 19.478 1.00 50.88 93 GLN A O 1
ATOM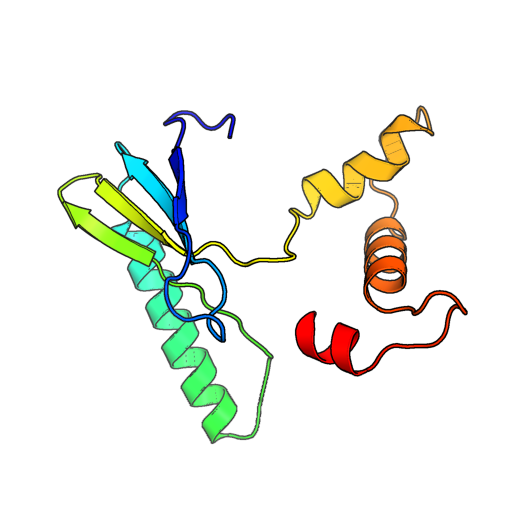 759 N N . ALA A 1 94 ? 2.021 21.922 20.706 1.00 49.75 94 ALA A N 1
ATOM 760 C CA . ALA A 1 94 ? 3.483 22.020 20.607 1.00 49.75 94 ALA A CA 1
ATOM 761 C C . ALA A 1 94 ? 4.268 20.831 21.221 1.00 49.75 94 ALA A C 1
ATOM 763 O O . ALA A 1 94 ? 5.454 20.957 21.517 1.00 49.75 94 ALA A O 1
ATOM 764 N N . ALA A 1 95 ? 3.629 19.677 21.430 1.00 51.84 95 ALA A N 1
ATOM 765 C CA . ALA A 1 95 ? 4.233 18.470 21.969 1.00 51.84 95 ALA A CA 1
ATOM 766 C C . ALA A 1 95 ? 4.212 17.353 20.915 1.00 51.84 95 ALA A C 1
ATOM 768 O O . ALA A 1 95 ? 3.171 16.816 20.548 1.00 51.84 95 ALA A O 1
ATOM 769 N N . SER A 1 96 ? 5.405 16.993 20.453 1.00 51.47 96 SER A N 1
ATOM 770 C CA . SER A 1 96 ? 5.742 15.947 19.483 1.00 51.47 96 SER A CA 1
ATOM 771 C C . SER A 1 96 ? 5.573 14.514 20.016 1.00 51.47 96 SER A C 1
ATOM 773 O O . SER A 1 96 ? 6.389 13.635 19.738 1.00 51.47 96 SER A O 1
ATOM 775 N N . THR A 1 97 ? 4.528 14.239 20.794 1.00 52.94 97 THR A N 1
ATOM 776 C CA . THR A 1 97 ? 4.260 12.889 21.297 1.00 52.94 97 THR A CA 1
ATOM 777 C C . THR A 1 97 ? 3.230 12.201 20.408 1.00 52.94 97 THR A C 1
ATOM 779 O O . THR A 1 97 ? 2.124 12.699 20.219 1.00 52.94 97 THR A O 1
ATOM 782 N N . MET A 1 98 ? 3.593 11.036 19.850 1.00 58.56 98 MET A N 1
ATOM 783 C CA . MET A 1 98 ? 2.644 10.096 19.240 1.00 58.56 98 MET A CA 1
ATOM 784 C C . MET A 1 98 ? 1.528 9.821 20.253 1.00 58.56 98 MET A C 1
ATOM 786 O O . MET A 1 98 ? 1.682 9.009 21.170 1.00 58.56 98 MET A O 1
ATOM 790 N N . TYR A 1 99 ? 0.417 10.542 20.139 1.00 63.97 99 TYR A N 1
ATOM 791 C CA . TYR A 1 99 ? -0.676 10.415 21.083 1.00 63.97 99 TYR A CA 1
ATOM 792 C C . TYR A 1 99 ? -1.423 9.117 20.775 1.00 63.97 99 TYR A C 1
ATOM 794 O O . TYR A 1 99 ? -1.940 8.917 19.675 1.00 63.97 99 TYR A O 1
ATOM 802 N N . LYS A 1 100 ? -1.463 8.204 21.754 1.00 66.44 100 LYS A N 1
ATOM 803 C CA . LYS A 1 100 ? -2.059 6.865 21.595 1.00 66.44 100 LYS A CA 1
ATOM 804 C C . LYS A 1 100 ? -3.523 6.909 21.131 1.00 66.44 100 LYS A C 1
ATOM 806 O O . LYS A 1 100 ? -3.987 5.951 20.526 1.00 66.44 100 LYS A O 1
ATOM 811 N N . GLY A 1 101 ? -4.239 8.006 21.388 1.00 75.88 101 GLY A N 1
ATOM 812 C CA . GLY A 1 101 ? -5.636 8.184 20.987 1.00 75.88 101 GLY A CA 1
ATOM 813 C C . GLY A 1 101 ? -5.863 8.759 19.583 1.00 75.88 101 GLY A C 1
ATOM 814 O O . GLY A 1 101 ? -7.005 8.757 19.133 1.00 75.88 101 GLY A O 1
ATOM 815 N N . THR A 1 102 ? -4.829 9.229 18.871 1.00 83.62 102 THR A N 1
ATOM 816 C CA . THR A 1 102 ? -5.017 9.963 17.603 1.00 83.62 102 THR A CA 1
ATOM 817 C C . THR A 1 102 ? -5.622 9.096 16.511 1.00 83.62 102 THR A C 1
ATOM 819 O O . THR A 1 102 ? -6.517 9.541 15.802 1.00 83.62 102 THR A O 1
ATOM 822 N N . LEU A 1 103 ? -5.168 7.846 16.389 1.00 85.00 103 LEU A N 1
ATOM 823 C CA . LEU A 1 103 ? -5.686 6.941 15.366 1.00 85.00 103 LEU A CA 1
ATOM 824 C C . LEU A 1 103 ? -7.159 6.604 15.620 1.00 85.00 103 LEU A C 1
ATOM 826 O O . LEU A 1 103 ? -7.956 6.631 14.693 1.00 85.00 103 LEU A O 1
ATOM 830 N N . LEU A 1 104 ? -7.534 6.363 16.881 1.00 85.62 104 LEU A N 1
ATOM 831 C CA . LEU A 1 104 ? -8.928 6.121 17.258 1.00 85.62 104 LEU A CA 1
ATOM 832 C C . LEU A 1 104 ? -9.808 7.339 16.960 1.00 85.62 104 LEU A C 1
ATOM 834 O O . LEU A 1 104 ? -10.913 7.184 16.453 1.00 85.62 104 LEU A O 1
ATOM 838 N N . GLN A 1 105 ? -9.329 8.547 17.264 1.00 86.25 105 GLN A N 1
ATOM 839 C CA . GLN A 1 105 ? -10.058 9.777 16.964 1.00 86.25 105 GLN A CA 1
ATOM 840 C C . GLN A 1 105 ? -10.209 9.997 15.454 1.00 86.25 105 GLN A C 1
ATOM 842 O O . GLN A 1 105 ? -11.281 10.391 15.002 1.00 86.25 105 GLN A O 1
ATOM 847 N N . TRP A 1 106 ? -9.155 9.723 14.681 1.00 85.94 106 TRP A N 1
ATOM 848 C CA . TRP A 1 106 ? -9.208 9.781 13.224 1.00 85.94 106 TRP A CA 1
ATOM 849 C C . TRP A 1 106 ? -10.222 8.773 12.678 1.00 85.94 106 TRP A C 1
ATOM 851 O O . TRP A 1 106 ? -11.091 9.168 11.912 1.00 85.94 106 TRP A O 1
ATOM 861 N N . LEU A 1 107 ? -10.189 7.520 13.147 1.00 86.56 107 LEU A N 1
ATOM 862 C CA . LEU A 1 107 ? -11.150 6.487 12.755 1.00 86.56 107 LEU A CA 1
ATOM 863 C C . LEU A 1 107 ? -12.588 6.906 13.066 1.00 86.56 107 LEU A C 1
ATOM 865 O O . LEU A 1 107 ? -13.415 6.891 12.164 1.00 86.56 107 LEU A O 1
ATOM 869 N N . LYS A 1 108 ? -12.869 7.372 14.291 1.00 85.00 108 LYS A N 1
ATOM 870 C CA . LYS A 1 108 ? -14.199 7.881 14.668 1.00 85.00 108 LYS A CA 1
ATOM 871 C C . LYS A 1 108 ? -14.691 8.959 13.714 1.00 85.00 108 LYS A C 1
ATOM 873 O O . LYS A 1 108 ? -15.810 8.873 13.232 1.00 85.00 108 LYS A O 1
ATOM 878 N N . LYS A 1 109 ? -13.832 9.924 13.379 1.00 85.62 109 LYS A N 1
ATOM 879 C CA . LYS A 1 109 ? -14.168 10.995 12.437 1.00 85.62 109 LYS A CA 1
ATOM 880 C C . LYS A 1 109 ? -14.524 10.469 11.039 1.00 85.62 109 LYS A C 1
ATOM 882 O O . LYS A 1 109 ? -15.356 11.083 10.386 1.00 85.62 109 LYS A O 1
ATOM 887 N N . GLN A 1 110 ? -13.900 9.382 10.580 1.00 84.81 110 GLN A N 1
ATOM 888 C CA . GLN A 1 110 ? -14.210 8.784 9.274 1.00 84.81 110 GLN A CA 1
ATOM 889 C C . GLN A 1 110 ? -15.441 7.868 9.304 1.00 84.81 110 GLN A C 1
ATOM 891 O O . GLN A 1 110 ? -16.054 7.636 8.268 1.00 84.81 110 GLN A O 1
ATOM 896 N N . THR A 1 111 ? -15.796 7.322 10.470 1.00 83.50 111 THR A N 1
ATOM 897 C CA . THR A 1 111 ? -16.875 6.332 10.611 1.00 83.50 111 THR A CA 1
ATOM 898 C C . THR A 1 111 ? -18.150 6.879 11.249 1.00 83.50 111 THR A C 1
ATOM 900 O O . THR A 1 111 ? -19.120 6.138 11.361 1.00 83.50 111 THR A O 1
ATOM 903 N N . GLU A 1 112 ? -18.164 8.120 11.733 1.00 83.56 112 GLU A N 1
ATOM 904 C CA . GLU A 1 112 ? -19.332 8.751 12.361 1.00 83.56 112 GLU A CA 1
ATOM 905 C C . GLU A 1 112 ? -20.022 9.730 11.392 1.00 83.56 112 GLU A C 1
ATOM 907 O O . GLU A 1 112 ? -19.363 10.512 10.711 1.00 83.56 112 GLU A O 1
ATOM 912 N N . ASP A 1 113 ? -21.359 9.707 11.350 1.00 76.19 113 ASP A N 1
ATOM 913 C CA . ASP A 1 113 ? -22.168 10.686 10.606 1.00 76.19 113 ASP A CA 1
ATOM 914 C C . ASP A 1 113 ? -22.139 12.079 11.272 1.00 76.19 113 ASP A C 1
ATOM 916 O O . ASP A 1 113 ? -21.709 12.227 12.416 1.00 76.19 113 ASP A O 1
ATOM 920 N N . GLU A 1 114 ? -22.717 13.104 10.629 1.00 72.12 114 GLU A N 1
ATOM 921 C CA . GLU A 1 114 ? -22.820 14.483 11.161 1.00 72.12 114 GLU A CA 1
ATOM 922 C C . GLU A 1 114 ? -23.457 14.584 12.568 1.00 72.12 114 GLU A C 1
ATOM 924 O O . GLU A 1 114 ? -23.214 15.542 13.300 1.00 72.12 114 GLU A O 1
ATOM 929 N N . CYS A 1 115 ? -24.250 13.583 12.977 1.00 73.25 115 CYS A N 1
ATOM 930 C CA . CYS A 1 115 ? -24.843 13.474 14.318 1.00 73.25 115 CYS A CA 1
ATOM 931 C C . CYS A 1 115 ? -24.035 12.611 15.312 1.00 73.25 115 CYS A C 1
ATOM 933 O O . CYS A 1 115 ? -24.549 12.306 16.389 1.00 73.25 115 CYS A O 1
ATOM 935 N N . GLY A 1 116 ? -22.823 12.164 14.969 1.00 71.56 116 GLY A N 1
ATOM 936 C CA . GLY A 1 116 ? -21.985 11.309 15.822 1.00 71.56 116 GLY A CA 1
ATOM 937 C C . GLY A 1 116 ? -22.476 9.861 15.942 1.00 71.56 116 GLY A C 1
ATOM 938 O O . GLY A 1 116 ? -22.156 9.172 16.909 1.00 71.56 116 GLY A O 1
ATOM 939 N N . ARG A 1 117 ? -23.313 9.401 15.002 1.00 77.31 117 ARG A N 1
ATOM 940 C CA . ARG A 1 117 ? -23.811 8.017 14.970 1.00 77.31 117 ARG A CA 1
ATOM 941 C C . ARG A 1 117 ? -22.870 7.141 14.141 1.00 77.31 117 ARG A C 1
ATOM 943 O O . ARG A 1 117 ? -22.360 7.638 13.140 1.00 77.31 117 ARG A O 1
ATOM 950 N N . PRO A 1 118 ? -22.667 5.862 14.504 1.00 74.81 118 PRO A N 1
ATOM 951 C CA . PRO A 1 118 ? -21.845 4.956 13.713 1.00 74.81 118 PRO A CA 1
ATOM 952 C C . PRO A 1 118 ? -22.455 4.759 12.325 1.00 74.81 118 PRO A C 1
ATOM 954 O O . PRO A 1 118 ? -23.612 4.355 12.206 1.00 74.81 118 PRO A O 1
ATOM 957 N N . ASN A 1 119 ? -21.665 5.013 11.291 1.00 79.12 119 ASN A N 1
ATOM 958 C CA . ASN A 1 119 ? -21.997 4.717 9.911 1.00 79.12 119 ASN A CA 1
ATOM 959 C C . ASN A 1 119 ? -21.388 3.363 9.541 1.00 79.12 119 ASN A C 1
ATOM 961 O O . ASN A 1 119 ? -20.191 3.232 9.285 1.00 79.12 119 ASN A O 1
ATOM 965 N N . GLU A 1 120 ? -22.232 2.337 9.534 1.00 70.19 120 GLU A N 1
ATOM 966 C CA . GLU A 1 120 ? -21.825 0.957 9.272 1.00 70.19 120 GLU A CA 1
ATOM 967 C C . GLU A 1 120 ? -21.302 0.768 7.839 1.00 70.19 120 GLU A C 1
ATOM 969 O O . GLU A 1 120 ? -20.396 -0.029 7.613 1.00 70.19 120 GLU A O 1
ATOM 974 N N . ALA A 1 121 ? -21.796 1.551 6.874 1.00 72.25 121 ALA A N 1
ATOM 975 C CA . ALA A 1 121 ? -21.282 1.533 5.507 1.00 72.25 121 ALA A CA 1
ATOM 976 C C . ALA A 1 121 ? -19.869 2.131 5.429 1.00 72.25 121 ALA A C 1
ATOM 978 O O . ALA A 1 121 ? -19.000 1.558 4.774 1.00 72.25 121 ALA A O 1
ATOM 979 N N . ALA A 1 122 ? -19.613 3.235 6.139 1.00 68.94 122 ALA A N 1
ATOM 980 C CA . ALA A 1 122 ? -18.279 3.827 6.235 1.00 68.94 122 ALA A CA 1
ATOM 981 C C . ALA A 1 122 ? -17.305 2.904 6.984 1.00 68.94 122 ALA A C 1
ATOM 983 O O . ALA A 1 122 ? -16.170 2.720 6.552 1.00 68.94 122 ALA A O 1
ATOM 984 N N . PHE A 1 123 ? -17.762 2.255 8.059 1.00 66.62 123 PHE A N 1
ATOM 985 C CA . PHE A 1 123 ? -16.970 1.278 8.805 1.00 66.62 123 PHE A CA 1
ATOM 986 C C . PHE A 1 123 ? -16.612 0.053 7.952 1.00 66.62 123 PHE A C 1
ATOM 988 O O . PHE A 1 123 ? -15.447 -0.318 7.880 1.00 66.62 123 PHE A O 1
ATOM 995 N N . ASN A 1 124 ? -17.581 -0.523 7.236 1.00 66.75 124 ASN A N 1
ATOM 996 C CA . ASN A 1 124 ? -17.356 -1.676 6.357 1.00 66.75 124 ASN A CA 1
ATOM 997 C C . ASN A 1 124 ? -16.537 -1.338 5.100 1.00 66.75 124 ASN A C 1
ATOM 999 O O . ASN A 1 124 ? -16.035 -2.251 4.445 1.00 66.75 124 ASN A O 1
ATOM 1003 N N . LYS A 1 125 ? -16.426 -0.051 4.743 1.00 64.56 125 LYS A N 1
ATOM 1004 C CA . LYS A 1 125 ? -15.517 0.448 3.701 1.00 64.56 125 LYS A CA 1
ATOM 1005 C C . LYS A 1 125 ? -14.095 0.661 4.238 1.00 64.56 125 LYS A C 1
ATOM 1007 O O . LYS A 1 125 ? -13.138 0.464 3.500 1.00 64.56 125 LYS A O 1
ATOM 1012 N N . ALA A 1 126 ? -13.963 1.068 5.502 1.00 54.59 126 ALA A N 1
ATOM 1013 C CA . ALA A 1 126 ? -12.683 1.336 6.161 1.00 54.59 126 ALA A CA 1
ATOM 1014 C C . ALA A 1 126 ? -11.978 0.073 6.693 1.00 54.59 126 ALA A C 1
ATOM 1016 O O . ALA A 1 126 ? -10.770 0.114 6.936 1.00 54.59 126 ALA A O 1
ATOM 1017 N N . VAL A 1 127 ? -12.734 -1.010 6.909 1.00 46.19 127 VAL A N 1
ATOM 1018 C CA . VAL A 1 127 ? -12.267 -2.307 7.423 1.00 46.19 127 VAL A CA 1
ATOM 1019 C C . VAL A 1 127 ? -12.439 -3.372 6.364 1.00 46.19 127 VAL A C 1
ATOM 1021 O O . VAL A 1 127 ? -11.408 -3.929 5.965 1.00 46.19 127 VAL A O 1
#

Foldseek 3Di:
DPDPQPWDWDWADDPPPPDDIWIKTKWAQADCPVVQVVLVVVVVVQVVCVVVVHHPPDDSWDWDDDDVRTTMTGDDPPDDDPVVLQCVCCVVPVDPDSDPCSVVVVLQVQQADPVSHGNVVSVVSVD

Sequence (127 aa):
MDSKMRPLMVDFENSDPFGSDIRIILKIGDDLRQDMFTLQMLRIMDRLWKSHGYDFRLSPYNCISMENEVGMIEVVEDAETVANIQKQPAMFQAASTMYKGTLLQWLKKQTEDECGRPNEAAFNKAV

Mean predicted aligned error: 7.2 Å

Solvent-accessible surface area (backbone atoms only — not comparable to full-atom values): 7662 Å² total; per-residue (Å²): 110,92,55,97,63,49,51,44,79,48,81,40,84,47,90,46,92,86,52,73,63,49,48,36,36,41,36,54,83,45,73,37,61,65,59,30,51,52,37,51,51,52,51,52,52,50,53,56,35,45,75,72,74,43,80,83,59,80,78,73,62,56,51,46,57,76,54,93,28,26,28,43,32,51,60,71,79,100,65,78,55,70,70,58,59,55,47,61,64,43,78,81,38,99,57,94,63,85,57,87,58,45,63,60,53,53,50,46,66,66,24,35,45,102,85,71,44,83,32,66,69,45,41,66,69,76,77

pLDDT: mean 86.57, std 14.28, range [46.19, 98.5]

Radius of gyration: 18.11 Å; Cα contacts (8 Å, |Δi|>4): 141; chains: 1; bounding box: 39×44×41 Å

Nearest PDB structures (foldseek):
  6q6y-assembly1_A  TM=8.591E-01  e=1.937E-08  Mus musculus
  2y3a-assembly1_A  TM=8.860E-01  e=4.917E-08  Mus musculus
  2wxl-assembly1_A  TM=8.581E-01  e=3.183E-08  Mus musculus
  7z75-assembly1_A  TM=9.122E-01  e=1.248E-07  Mus musculus
  7bi4-assembly1_A  TM=8.899E-01  e=1.036E-07  Mus musculus